Protein AF-A0A7C4M352-F1 (afdb_monomer_lite)

Foldseek 3Di:
DKDKAKAPQDDLVLVVQLVVVLVVFAPAKWKFWADDDPNGTIMMIMHPDGDDDPLVVVLVSNVVSPGDPVLSVVLVVPPVDPNPPDPPWQFDQDPVVRDRHTTDTDDVVVSVCVVVVPDPPPPPPPPPPPD

Radius of gyration: 18.23 Å; chains: 1; bounding box: 43×32×65 Å

Sequence (131 aa):
MRITLDLDAVSQLRFLMAYFNLRRFTDKIEVYYTSSEDGKDHYHIVAYDLPDIPFDKLCEFRLALGDDFWRVWLDGQTYKKPKQVLFTNRCKWDRKDRRWVRGERLRILNVLWKPWCSRLPARKPNIRQTR

Str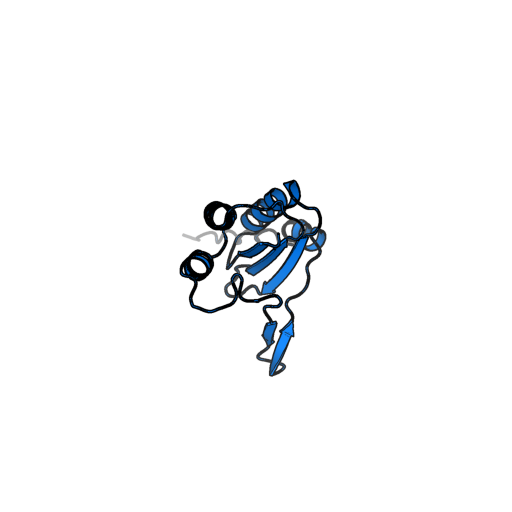ucture (mmCIF, N/CA/C/O backbone):
data_AF-A0A7C4M352-F1
#
_entry.id   AF-A0A7C4M352-F1
#
loop_
_atom_site.group_PDB
_atom_site.id
_atom_site.type_symbol
_atom_site.label_atom_id
_atom_site.label_alt_id
_atom_site.label_comp_id
_atom_site.label_asym_id
_atom_site.label_entity_id
_atom_site.label_seq_id
_atom_site.pdbx_PDB_ins_code
_atom_site.Cartn_x
_atom_site.Cartn_y
_atom_site.Cartn_z
_atom_site.occupancy
_atom_site.B_iso_or_equiv
_atom_site.auth_seq_id
_atom_site.auth_comp_id
_atom_site.auth_asym_id
_atom_site.auth_atom_id
_atom_site.pdbx_PDB_model_num
ATOM 1 N N . MET A 1 1 ? -10.468 2.413 10.884 1.00 82.44 1 MET A N 1
ATOM 2 C CA . MET A 1 1 ? -9.606 1.262 10.494 1.00 82.44 1 MET A CA 1
ATOM 3 C C . MET A 1 1 ? -8.370 1.661 9.657 1.00 82.44 1 MET A C 1
ATOM 5 O O . MET A 1 1 ? -8.398 2.687 8.987 1.00 82.44 1 MET A O 1
ATOM 9 N N . ARG A 1 2 ? -7.291 0.851 9.649 1.00 84.50 2 ARG A N 1
ATOM 10 C CA . ARG A 1 2 ? -6.119 0.986 8.744 1.00 84.50 2 ARG A CA 1
ATOM 11 C C . ARG A 1 2 ? -6.094 -0.161 7.733 1.00 84.50 2 ARG A C 1
ATOM 13 O O . ARG A 1 2 ? -6.310 -1.302 8.131 1.00 84.50 2 ARG A O 1
ATOM 20 N N . ILE A 1 3 ? -5.752 0.104 6.472 1.00 86.44 3 ILE A N 1
ATOM 21 C CA . ILE A 1 3 ? -5.469 -0.923 5.456 1.00 86.44 3 ILE A CA 1
ATOM 22 C C . ILE A 1 3 ? -4.047 -0.750 4.932 1.00 86.44 3 ILE A C 1
ATOM 24 O O . ILE A 1 3 ? -3.560 0.364 4.751 1.00 86.44 3 ILE A O 1
ATOM 28 N N . THR A 1 4 ? -3.384 -1.875 4.692 1.00 86.00 4 THR A N 1
ATOM 29 C CA . THR A 1 4 ? -2.064 -1.934 4.062 1.00 86.00 4 THR A CA 1
ATOM 30 C C . THR A 1 4 ? -2.180 -2.836 2.843 1.00 86.00 4 THR A C 1
ATOM 32 O O . THR A 1 4 ? -2.603 -3.980 2.991 1.00 86.00 4 THR A O 1
ATOM 35 N N . LEU A 1 5 ? -1.857 -2.303 1.667 1.00 87.38 5 LEU A N 1
ATOM 36 C CA . LEU A 1 5 ? -1.845 -3.035 0.406 1.00 87.38 5 LEU A CA 1
ATOM 37 C C . LEU A 1 5 ? -0.417 -3.243 -0.056 1.00 87.38 5 LEU A C 1
ATOM 39 O O . LEU A 1 5 ? 0.400 -2.314 -0.025 1.00 87.38 5 LEU A O 1
ATOM 43 N N . ASP A 1 6 ? -0.171 -4.451 -0.530 1.00 86.31 6 ASP A N 1
ATOM 44 C CA . ASP A 1 6 ? 1.079 -4.857 -1.120 1.00 86.31 6 ASP A CA 1
ATOM 45 C C . ASP A 1 6 ? 0.887 -5.145 -2.604 1.00 86.31 6 ASP A C 1
ATOM 47 O O . ASP A 1 6 ? 0.233 -6.112 -2.984 1.00 86.31 6 ASP A O 1
ATOM 51 N N . LEU A 1 7 ? 1.407 -4.260 -3.450 1.00 86.94 7 LEU A N 1
ATOM 52 C CA . LEU A 1 7 ? 1.260 -4.362 -4.893 1.00 86.94 7 LEU A CA 1
ATOM 53 C C . LEU A 1 7 ? 2.603 -4.779 -5.488 1.00 86.94 7 LEU A C 1
ATOM 55 O O . LEU A 1 7 ? 3.436 -3.938 -5.847 1.00 86.94 7 LEU A O 1
ATOM 59 N N . ASP A 1 8 ? 2.809 -6.090 -5.565 1.00 81.62 8 ASP A N 1
ATOM 60 C CA . ASP A 1 8 ? 4.037 -6.673 -6.086 1.00 81.62 8 ASP A CA 1
ATOM 61 C C . ASP A 1 8 ? 4.020 -6.762 -7.610 1.00 81.62 8 ASP A C 1
ATOM 63 O O . ASP A 1 8 ? 3.122 -7.346 -8.217 1.00 81.62 8 ASP A O 1
ATOM 67 N N . ALA A 1 9 ? 5.056 -6.195 -8.230 1.00 79.38 9 ALA A N 1
ATOM 68 C CA . ALA A 1 9 ? 5.310 -6.309 -9.658 1.00 79.38 9 ALA A CA 1
ATOM 69 C C . ALA A 1 9 ? 4.140 -5.826 -10.553 1.00 79.38 9 ALA A C 1
ATOM 71 O O . ALA A 1 9 ? 3.872 -6.400 -11.616 1.00 79.38 9 ALA A O 1
ATOM 72 N N . VAL A 1 10 ? 3.435 -4.771 -10.127 1.00 79.62 10 VAL A N 1
ATOM 73 C CA . VAL A 1 10 ? 2.235 -4.255 -10.801 1.00 79.62 10 VAL A CA 1
ATOM 74 C C . VAL A 1 10 ? 2.556 -3.155 -11.812 1.00 79.62 10 VAL A C 1
ATOM 76 O O . VAL A 1 10 ? 3.525 -2.408 -11.688 1.00 79.62 10 VAL A O 1
ATOM 79 N N . SER A 1 11 ? 1.687 -2.995 -12.813 1.00 83.19 11 SER A N 1
ATOM 80 C CA . SER A 1 11 ? 1.754 -1.830 -13.696 1.00 83.19 11 SER A CA 1
ATOM 81 C C . SER A 1 11 ? 1.361 -0.552 -12.953 1.00 83.19 11 SER A C 1
ATOM 83 O O . SER A 1 11 ? 0.536 -0.565 -12.034 1.00 83.19 11 SER A O 1
ATOM 85 N N . GLN A 1 12 ? 1.879 0.585 -13.417 1.00 82.44 12 GLN A N 1
ATOM 86 C CA . GLN A 1 12 ? 1.516 1.888 -12.865 1.00 82.44 12 GLN A CA 1
ATOM 87 C C . GLN A 1 12 ? -0.003 2.143 -12.907 1.00 82.44 12 GLN A C 1
ATOM 89 O O . GLN A 1 12 ? -0.553 2.739 -11.985 1.00 82.44 12 GLN A O 1
ATOM 94 N N . LEU A 1 13 ? -0.697 1.660 -13.944 1.00 85.31 13 LEU A N 1
ATOM 95 C CA . LEU A 1 13 ? -2.152 1.776 -14.048 1.00 85.31 13 LEU A CA 1
ATOM 96 C C . LEU A 1 13 ? -2.863 1.036 -12.907 1.00 85.31 13 LEU A C 1
ATOM 98 O O . LEU A 1 13 ? -3.757 1.600 -12.283 1.00 85.31 13 LEU A O 1
ATOM 102 N N . ARG A 1 14 ? -2.449 -0.201 -12.600 1.00 86.56 14 ARG A N 1
ATOM 103 C CA . ARG A 1 14 ? -3.021 -0.986 -11.493 1.00 86.56 14 ARG A CA 1
ATOM 104 C C . ARG A 1 14 ? -2.778 -0.313 -10.145 1.00 86.56 14 ARG A C 1
ATOM 106 O O . ARG A 1 14 ? -3.710 -0.208 -9.353 1.00 86.56 14 ARG A O 1
ATOM 113 N N . PHE A 1 15 ? -1.577 0.228 -9.937 1.00 88.25 15 PHE A N 1
ATOM 114 C CA . PHE A 1 15 ? -1.277 1.062 -8.772 1.00 88.25 15 PHE A CA 1
ATOM 115 C C . PHE A 1 15 ? -2.223 2.272 -8.667 1.00 88.25 15 PHE A C 1
ATOM 117 O O . PHE A 1 15 ? -2.824 2.493 -7.617 1.00 88.25 15 PHE A O 1
ATOM 124 N N . LEU A 1 16 ? -2.399 3.039 -9.751 1.00 89.56 16 LEU A N 1
ATOM 125 C CA . LEU A 1 16 ? -3.266 4.222 -9.751 1.00 89.56 16 LEU A CA 1
ATOM 126 C C . LEU A 1 16 ? -4.730 3.857 -9.492 1.00 89.56 16 LEU A C 1
ATOM 128 O O . LEU A 1 16 ? -5.401 4.555 -8.737 1.00 89.56 16 LEU A O 1
ATOM 132 N N . MET A 1 17 ? -5.218 2.753 -10.061 1.00 91.06 17 MET A N 1
ATOM 133 C CA . MET A 1 17 ? -6.564 2.253 -9.780 1.00 91.06 17 MET A CA 1
ATOM 134 C C . MET A 1 17 ? -6.746 1.945 -8.291 1.00 91.06 17 MET A C 1
ATOM 136 O O . MET A 1 17 ? -7.734 2.384 -7.704 1.00 91.06 17 MET A O 1
ATOM 140 N N . ALA A 1 18 ? -5.803 1.237 -7.662 1.00 91.56 18 ALA A N 1
ATOM 141 C CA . ALA A 1 18 ? -5.868 0.946 -6.231 1.00 91.56 18 ALA A CA 1
ATOM 142 C C . ALA A 1 18 ? -5.833 2.235 -5.389 1.00 91.56 18 ALA A C 1
ATOM 144 O O . ALA A 1 18 ? -6.669 2.428 -4.505 1.00 91.56 18 ALA A O 1
ATOM 145 N N . TYR A 1 19 ? -4.920 3.156 -5.717 1.00 91.62 19 TYR A N 1
ATOM 146 C CA . TYR A 1 19 ? -4.778 4.441 -5.035 1.00 91.62 19 TYR A CA 1
ATOM 147 C C . TYR A 1 19 ? -6.054 5.289 -5.110 1.00 91.62 19 TYR A C 1
ATOM 149 O O . TYR A 1 19 ? -6.553 5.740 -4.081 1.00 91.62 19 TYR A O 1
ATOM 157 N N . PHE A 1 20 ? -6.608 5.499 -6.308 1.00 92.44 20 PHE A N 1
ATOM 158 C CA . PHE A 1 20 ? -7.790 6.344 -6.481 1.00 92.44 20 PHE A CA 1
ATOM 159 C C . PHE A 1 20 ? -9.057 5.714 -5.905 1.00 92.44 20 PHE A C 1
ATOM 161 O O . PHE A 1 20 ? -9.907 6.447 -5.405 1.00 92.44 20 PHE A O 1
ATOM 168 N N . ASN A 1 21 ? -9.180 4.383 -5.910 1.00 92.94 21 ASN A N 1
ATOM 169 C CA . ASN A 1 21 ? -10.277 3.722 -5.204 1.00 92.94 21 ASN A CA 1
ATOM 170 C C . ASN A 1 21 ? -10.174 3.935 -3.690 1.00 92.94 21 ASN A C 1
ATOM 172 O O . ASN A 1 21 ? -11.170 4.297 -3.073 1.00 92.94 21 ASN A O 1
ATOM 176 N N . LEU A 1 22 ? -8.982 3.805 -3.097 1.00 91.19 22 LEU A N 1
ATOM 177 C CA . LEU A 1 22 ? -8.777 4.115 -1.677 1.00 91.19 22 LEU A CA 1
ATOM 178 C C . LEU A 1 22 ? -9.018 5.596 -1.356 1.00 91.19 22 LEU A C 1
ATOM 180 O O . LEU A 1 22 ? -9.598 5.911 -0.318 1.00 91.19 22 LEU A O 1
ATOM 184 N N . ARG A 1 23 ? -8.633 6.505 -2.263 1.00 90.50 23 ARG A N 1
ATOM 185 C CA . ARG A 1 23 ? -8.807 7.957 -2.096 1.00 90.50 23 ARG A CA 1
ATOM 186 C C . ARG A 1 23 ? -10.271 8.379 -1.974 1.00 90.50 23 ARG A C 1
ATOM 188 O O . ARG A 1 23 ? -10.547 9.415 -1.387 1.00 90.50 23 ARG A O 1
ATOM 195 N N . ARG A 1 24 ? -11.212 7.571 -2.474 1.00 91.06 24 ARG A N 1
ATOM 196 C CA . ARG A 1 24 ? -12.655 7.810 -2.289 1.00 91.06 24 ARG A CA 1
ATOM 197 C C . ARG A 1 24 ? -13.108 7.677 -0.836 1.00 91.06 24 ARG A C 1
ATOM 199 O O . ARG A 1 24 ? -14.155 8.212 -0.494 1.00 91.06 24 ARG A O 1
ATOM 206 N N . PHE A 1 25 ? -12.350 6.962 -0.008 1.00 90.25 25 PHE A N 1
ATOM 207 C CA . PHE A 1 25 ? -12.706 6.691 1.385 1.00 90.25 25 PHE A CA 1
ATOM 208 C C . PHE A 1 25 ? -11.874 7.493 2.383 1.00 90.25 25 PHE A C 1
ATOM 210 O O . PHE A 1 25 ? -12.335 7.735 3.492 1.00 90.25 25 PHE A O 1
ATOM 217 N N . THR A 1 26 ? -10.646 7.875 2.025 1.00 90.56 26 THR A N 1
ATOM 218 C CA . THR A 1 26 ? -9.752 8.606 2.926 1.00 90.56 26 THR A CA 1
ATOM 219 C C . THR A 1 26 ? -8.731 9.444 2.170 1.00 90.56 26 THR A C 1
ATOM 221 O O . THR A 1 26 ? -8.171 9.027 1.155 1.00 90.56 26 THR A O 1
ATOM 224 N N . ASP A 1 27 ? -8.419 10.617 2.719 1.00 88.44 27 ASP A N 1
ATOM 225 C CA . ASP A 1 27 ? -7.324 11.460 2.247 1.00 88.44 27 ASP A CA 1
ATOM 226 C C . ASP A 1 27 ? -5.970 11.105 2.882 1.00 88.44 27 ASP A C 1
ATOM 228 O O . ASP A 1 27 ? -4.916 11.546 2.406 1.00 88.44 27 ASP A O 1
ATOM 232 N N . LYS A 1 28 ? -5.971 10.292 3.942 1.00 89.06 28 LYS A N 1
ATOM 233 C CA . LYS A 1 28 ? -4.764 9.904 4.674 1.00 89.06 28 LYS A CA 1
ATOM 234 C C . LYS A 1 28 ? -4.183 8.634 4.068 1.00 89.06 28 LYS A C 1
ATOM 236 O O . LYS A 1 28 ? -4.391 7.531 4.569 1.00 89.06 28 LYS A O 1
ATOM 241 N N . ILE A 1 29 ? -3.461 8.809 2.962 1.00 88.38 29 ILE A N 1
ATOM 242 C CA . ILE A 1 29 ? -2.814 7.722 2.221 1.00 88.38 29 ILE A CA 1
ATOM 243 C C . ILE A 1 29 ? -1.316 7.988 2.100 1.00 88.38 29 ILE A C 1
ATOM 245 O O . ILE A 1 29 ? -0.886 9.061 1.673 1.00 88.38 29 ILE A O 1
ATOM 249 N N . GLU A 1 30 ? -0.521 6.978 2.426 1.00 86.56 30 GLU A N 1
ATOM 250 C CA . GLU A 1 30 ? 0.924 6.950 2.250 1.00 86.56 30 GLU A CA 1
ATOM 251 C C . GLU A 1 30 ? 1.296 5.916 1.192 1.00 86.56 30 GLU A C 1
ATOM 253 O O . GLU A 1 30 ? 0.759 4.810 1.170 1.00 86.56 30 GLU A O 1
ATOM 258 N N . VAL A 1 31 ? 2.209 6.292 0.297 1.00 85.44 31 VAL A N 1
ATOM 259 C CA . VAL A 1 31 ? 2.701 5.423 -0.772 1.00 85.44 31 VAL A CA 1
ATOM 260 C C . VAL A 1 31 ? 4.205 5.273 -0.623 1.00 85.44 31 VAL A C 1
ATOM 262 O O . VAL A 1 31 ? 4.930 6.262 -0.483 1.00 85.44 31 VAL A O 1
ATOM 265 N N . TYR A 1 32 ? 4.665 4.035 -0.697 1.00 82.50 32 TYR A N 1
ATOM 266 C CA . TYR A 1 32 ? 6.070 3.670 -0.667 1.00 82.50 32 TYR A CA 1
ATOM 267 C C . TYR A 1 32 ? 6.430 2.911 -1.934 1.00 82.50 32 TYR A C 1
ATOM 269 O O . TYR A 1 32 ? 5.622 2.149 -2.468 1.00 82.50 32 TYR A O 1
ATOM 277 N N . TYR A 1 33 ? 7.653 3.129 -2.396 1.00 78.56 33 TYR A N 1
ATOM 278 C CA . TYR A 1 33 ? 8.241 2.412 -3.516 1.00 78.56 33 TYR A CA 1
ATOM 279 C C . TYR A 1 33 ? 9.517 1.721 -3.073 1.00 78.56 33 TYR A C 1
ATOM 281 O O . TYR A 1 33 ? 10.367 2.317 -2.406 1.00 78.56 33 TYR A O 1
ATOM 289 N N . THR A 1 34 ? 9.625 0.448 -3.432 1.00 67.56 34 THR A N 1
ATOM 290 C CA . THR A 1 34 ? 10.581 -0.451 -2.781 1.00 67.56 34 THR A CA 1
ATOM 291 C C . THR A 1 34 ? 11.695 -0.868 -3.725 1.00 67.56 34 THR A C 1
ATOM 293 O O . THR A 1 34 ? 12.860 -0.838 -3.339 1.00 67.56 34 THR A O 1
ATOM 296 N N . SER A 1 35 ? 11.362 -1.187 -4.977 1.00 65.50 35 SER A N 1
ATOM 297 C CA . SER A 1 35 ? 12.285 -1.193 -6.116 1.00 65.50 35 SER A CA 1
ATOM 298 C C . SER A 1 35 ? 11.578 -1.643 -7.389 1.00 65.50 35 SER A C 1
ATOM 300 O O . SER A 1 35 ? 10.468 -2.164 -7.331 1.00 65.50 35 SER A O 1
ATOM 302 N N . SER A 1 36 ? 12.274 -1.487 -8.515 1.00 60.34 36 SER A N 1
ATOM 303 C CA . SER A 1 36 ? 12.033 -2.245 -9.736 1.00 60.34 36 SER A CA 1
ATOM 304 C C . SER A 1 36 ? 13.064 -3.374 -9.777 1.00 60.34 36 SER A C 1
ATOM 306 O O . SER A 1 36 ? 14.236 -3.122 -10.058 1.00 60.34 36 SER A O 1
ATOM 308 N N . GLU A 1 37 ? 12.682 -4.584 -9.375 1.00 52.91 37 GLU A N 1
ATOM 309 C CA . GLU A 1 37 ? 13.455 -5.789 -9.706 1.00 52.91 37 GLU A CA 1
ATOM 310 C C . GLU A 1 37 ? 12.785 -6.408 -10.938 1.00 52.91 37 GLU A C 1
ATOM 312 O O . GLU A 1 37 ? 11.563 -6.378 -11.077 1.00 52.91 37 GLU A O 1
ATOM 317 N N . ASP A 1 38 ? 13.588 -6.823 -11.917 1.00 58.25 38 ASP A N 1
ATOM 318 C CA . ASP A 1 38 ? 13.119 -7.377 -13.198 1.00 58.25 38 ASP A CA 1
ATOM 319 C C . ASP A 1 38 ? 12.245 -6.442 -14.063 1.00 58.25 38 ASP A C 1
ATOM 321 O O . ASP A 1 38 ? 11.467 -6.890 -14.908 1.00 58.25 38 ASP A O 1
ATOM 325 N N . GLY A 1 39 ? 12.380 -5.123 -13.883 1.00 63.88 39 GLY A N 1
ATOM 326 C CA . GLY A 1 39 ? 11.637 -4.119 -14.654 1.00 63.88 39 GLY A CA 1
ATOM 327 C C . GLY A 1 39 ? 10.170 -3.967 -14.239 1.00 63.88 39 GLY A C 1
ATOM 328 O O . GLY A 1 39 ? 9.393 -3.354 -14.975 1.00 63.88 39 GLY A O 1
ATOM 329 N N . LYS A 1 40 ? 9.780 -4.516 -13.083 1.00 68.38 40 LYS A N 1
ATOM 330 C CA . LYS A 1 40 ? 8.427 -4.401 -12.531 1.00 68.38 40 LYS A CA 1
ATOM 331 C C . LYS A 1 40 ? 8.456 -3.614 -11.227 1.00 68.38 40 LYS A C 1
ATOM 333 O O . LYS A 1 40 ? 9.251 -3.902 -10.341 1.00 68.38 40 LYS A O 1
ATOM 338 N N . ASP A 1 41 ? 7.586 -2.618 -11.112 1.00 77.44 41 ASP A N 1
ATOM 339 C CA . ASP A 1 41 ? 7.553 -1.738 -9.946 1.00 77.44 41 ASP A CA 1
ATOM 340 C C . ASP A 1 41 ? 6.776 -2.385 -8.788 1.00 77.44 41 ASP A C 1
ATOM 342 O O . ASP A 1 41 ? 5.685 -2.930 -8.971 1.00 77.44 41 ASP A O 1
ATOM 346 N N . HIS A 1 42 ? 7.338 -2.292 -7.582 1.00 81.50 42 HIS A N 1
ATOM 347 C CA . HIS A 1 42 ? 6.695 -2.726 -6.342 1.00 81.50 42 HIS A CA 1
ATOM 348 C C . HIS A 1 42 ? 6.250 -1.510 -5.527 1.00 81.50 42 HIS A C 1
ATOM 350 O O . HIS A 1 42 ? 7.060 -0.622 -5.231 1.00 81.50 42 HIS A O 1
ATOM 356 N N . TYR A 1 43 ? 4.971 -1.484 -5.150 1.00 84.69 43 TYR A N 1
ATOM 357 C CA . TYR A 1 43 ? 4.369 -0.385 -4.399 1.00 84.69 43 TYR A CA 1
ATOM 358 C C . TYR A 1 43 ? 3.713 -0.877 -3.116 1.00 84.69 43 TYR A C 1
ATOM 360 O O . TYR A 1 43 ? 3.044 -1.909 -3.099 1.00 84.69 43 TYR A O 1
ATOM 368 N N . HIS A 1 44 ? 3.818 -0.078 -2.057 1.00 85.75 44 HIS A N 1
ATOM 369 C CA . HIS A 1 44 ? 3.040 -0.281 -0.836 1.00 85.75 44 HIS A CA 1
ATOM 370 C C . HIS A 1 44 ? 2.167 0.926 -0.581 1.00 85.75 44 HIS A C 1
ATOM 372 O O . HIS A 1 44 ? 2.652 2.058 -0.573 1.00 85.75 44 HIS A O 1
ATOM 378 N N . ILE A 1 45 ? 0.883 0.676 -0.354 1.00 88.25 45 ILE A N 1
ATOM 379 C CA . ILE A 1 45 ? -0.082 1.719 -0.027 1.00 88.25 45 ILE A CA 1
ATOM 380 C C . ILE A 1 45 ? -0.563 1.481 1.395 1.00 88.25 45 ILE A C 1
ATOM 382 O O . ILE A 1 45 ? -1.034 0.397 1.732 1.00 88.25 45 ILE A O 1
ATOM 386 N N . VAL A 1 46 ? -0.466 2.505 2.231 1.00 88.81 46 VAL A N 1
ATOM 387 C CA . VAL A 1 46 ? -1.030 2.503 3.577 1.00 88.81 46 VAL A CA 1
ATOM 388 C C . VAL A 1 46 ? -2.118 3.557 3.628 1.00 88.81 46 VAL A C 1
ATOM 390 O O . VAL A 1 46 ? -1.853 4.735 3.410 1.00 88.81 46 VAL A O 1
ATOM 393 N N . ALA A 1 47 ? -3.345 3.133 3.895 1.00 88.94 47 ALA A N 1
ATOM 394 C CA . ALA A 1 47 ? -4.493 4.015 4.020 1.00 88.94 47 ALA A CA 1
ATOM 395 C C . ALA A 1 47 ? -5.003 3.987 5.465 1.00 88.94 47 ALA A C 1
ATOM 397 O O . ALA A 1 47 ? -5.201 2.918 6.055 1.00 88.94 47 ALA A O 1
ATOM 398 N N . TYR A 1 48 ? -5.184 5.172 6.037 1.00 87.75 48 TYR A N 1
ATOM 399 C CA . TYR A 1 48 ? -5.628 5.382 7.414 1.00 87.75 48 TYR A CA 1
ATOM 400 C C . TYR A 1 48 ? -7.055 5.929 7.435 1.00 87.75 48 TYR A C 1
ATOM 402 O O . TYR A 1 48 ? -7.538 6.436 6.429 1.00 87.75 48 TYR A O 1
ATOM 410 N N . ASP A 1 49 ? -7.718 5.848 8.585 1.00 89.69 49 ASP A N 1
ATOM 411 C CA . ASP A 1 49 ? -9.064 6.393 8.812 1.00 89.69 49 ASP A CA 1
ATOM 412 C C . ASP A 1 49 ? -10.133 5.891 7.826 1.00 89.69 49 ASP A C 1
ATOM 414 O O . ASP A 1 49 ? -11.073 6.602 7.489 1.00 89.69 49 ASP A O 1
ATOM 418 N N . LEU A 1 50 ? -10.010 4.641 7.372 1.00 87.56 50 LEU A N 1
ATOM 419 C CA . LEU A 1 50 ? -11.086 3.989 6.627 1.00 87.56 50 LEU A CA 1
ATOM 420 C C . LEU A 1 50 ? -12.276 3.683 7.548 1.00 87.56 50 LEU A C 1
ATOM 422 O O . LEU A 1 50 ? -12.046 3.398 8.734 1.00 87.56 50 LEU A O 1
ATOM 426 N N . PRO A 1 51 ? -13.512 3.667 7.002 1.00 87.94 51 PRO A N 1
ATOM 427 C CA . PRO A 1 51 ? -14.686 3.191 7.728 1.00 87.94 51 PRO A CA 1
ATOM 428 C C . PRO A 1 51 ? -14.446 1.767 8.226 1.00 87.94 51 PRO A C 1
ATOM 430 O O . PRO A 1 51 ? -13.688 1.015 7.614 1.00 87.94 51 PRO A O 1
ATOM 433 N N . ASP A 1 52 ? -15.068 1.391 9.336 1.00 87.44 52 ASP A N 1
ATOM 434 C CA . ASP A 1 52 ? -14.903 0.043 9.867 1.00 87.44 52 ASP A CA 1
ATOM 435 C C . ASP A 1 52 ? -15.657 -0.958 8.983 1.00 87.44 52 ASP A C 1
ATOM 437 O O . ASP A 1 52 ? -16.871 -0.875 8.798 1.00 87.44 52 ASP A O 1
ATOM 441 N N . ILE A 1 53 ? -14.907 -1.889 8.392 1.00 84.38 53 ILE A N 1
ATOM 442 C CA . ILE A 1 53 ? -15.422 -2.916 7.485 1.00 84.38 53 ILE A CA 1
ATOM 443 C C . ILE A 1 53 ? -15.302 -4.269 8.200 1.00 84.38 53 ILE A C 1
ATOM 445 O O . ILE A 1 53 ? -14.233 -4.563 8.746 1.00 84.38 53 ILE A O 1
ATOM 449 N N . PRO A 1 54 ? -16.349 -5.118 8.187 1.00 87.19 54 PRO A N 1
ATOM 450 C CA . PRO A 1 54 ? -16.256 -6.485 8.690 1.00 87.19 54 PRO A CA 1
ATOM 451 C C . PRO A 1 54 ? -15.097 -7.242 8.038 1.00 87.19 54 PRO A C 1
ATOM 453 O O . PRO A 1 54 ? -14.835 -7.078 6.848 1.00 87.19 54 PRO A O 1
ATOM 456 N N . PHE A 1 55 ? -14.413 -8.091 8.801 1.00 83.00 55 PHE A N 1
ATOM 457 C CA . PHE A 1 55 ? -13.167 -8.721 8.358 1.00 83.00 55 PHE A CA 1
ATOM 458 C C . PHE A 1 55 ? -13.302 -9.519 7.047 1.00 83.00 55 PHE A C 1
ATOM 460 O O . PHE A 1 55 ? -12.445 -9.406 6.174 1.00 83.00 55 PHE A O 1
ATOM 467 N N . ASP A 1 56 ? -14.405 -10.241 6.850 1.00 79.62 56 ASP A N 1
ATOM 468 C CA . ASP A 1 56 ? -14.629 -11.013 5.620 1.00 79.62 56 ASP A CA 1
ATOM 469 C C . ASP A 1 56 ? -14.697 -10.096 4.388 1.00 79.62 56 ASP A C 1
ATOM 471 O O . ASP A 1 56 ? -14.052 -10.332 3.365 1.00 79.62 56 ASP A O 1
ATOM 475 N N . LYS A 1 57 ? -15.394 -8.962 4.532 1.00 86.62 57 LYS A N 1
ATOM 476 C CA . LYS A 1 57 ? -15.485 -7.920 3.503 1.00 86.62 57 LYS A CA 1
ATOM 477 C C . LYS A 1 57 ? -14.180 -7.156 3.328 1.00 86.62 57 LYS A C 1
ATOM 479 O O . LYS A 1 57 ? -13.876 -6.722 2.220 1.00 86.62 57 LYS A O 1
ATOM 484 N N . LEU A 1 58 ? -13.379 -7.033 4.383 1.00 86.62 58 LEU A N 1
ATOM 485 C CA . LEU A 1 58 ? -12.049 -6.440 4.319 1.00 86.62 58 LEU A CA 1
ATOM 486 C C . LEU A 1 58 ? -11.105 -7.269 3.439 1.00 86.62 58 LEU A C 1
ATOM 488 O O . LEU A 1 58 ? -10.362 -6.697 2.641 1.00 86.62 58 LEU A O 1
ATOM 492 N N . CYS A 1 59 ? -11.132 -8.597 3.565 1.00 84.56 59 CYS A N 1
ATOM 493 C CA . CYS A 1 59 ? -10.322 -9.485 2.732 1.00 84.56 59 CYS A CA 1
ATOM 494 C C . CYS A 1 59 ? -10.754 -9.435 1.261 1.00 84.56 59 CYS A C 1
AT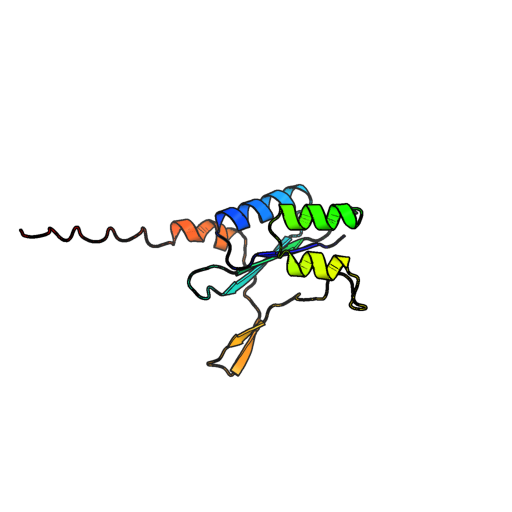OM 496 O O . CYS A 1 59 ? -9.901 -9.246 0.392 1.00 84.56 59 CYS A O 1
ATOM 498 N N . GLU A 1 60 ? -12.061 -9.512 0.981 1.00 88.50 60 GLU A N 1
ATOM 499 C CA . GLU A 1 60 ? -12.605 -9.336 -0.377 1.00 88.50 60 GLU A CA 1
ATOM 500 C C . GLU A 1 60 ? -12.178 -7.988 -0.983 1.00 88.50 60 GLU A C 1
ATOM 502 O O . GLU A 1 60 ? -11.700 -7.926 -2.116 1.00 88.50 60 GLU A O 1
ATOM 507 N N . PHE A 1 61 ? -12.289 -6.906 -0.208 1.00 88.94 61 PHE A N 1
ATOM 508 C CA . PHE A 1 61 ? -11.919 -5.561 -0.640 1.00 88.94 61 PHE A CA 1
ATOM 509 C C . PHE A 1 61 ? -10.427 -5.438 -0.970 1.00 88.94 61 PHE A C 1
ATOM 511 O O . PHE A 1 61 ? -10.065 -4.858 -1.993 1.00 88.94 61 PHE A O 1
ATOM 518 N N . ARG A 1 62 ? -9.546 -6.017 -0.146 1.00 88.69 62 ARG A N 1
ATOM 519 C CA . ARG A 1 62 ? -8.095 -6.022 -0.399 1.00 88.69 62 ARG A CA 1
ATOM 520 C C . ARG A 1 62 ? -7.741 -6.784 -1.673 1.00 88.69 62 ARG A C 1
ATOM 522 O O . ARG A 1 62 ? -6.979 -6.267 -2.487 1.00 88.69 62 ARG A O 1
ATOM 529 N N . LEU A 1 63 ? -8.343 -7.953 -1.889 1.00 88.19 63 LEU A N 1
ATOM 530 C CA . LEU A 1 63 ? -8.153 -8.727 -3.121 1.00 88.19 63 LEU A CA 1
ATOM 531 C C . LEU A 1 63 ? -8.651 -7.962 -4.354 1.00 88.19 63 LEU A C 1
ATOM 533 O O . LEU A 1 63 ? -7.968 -7.936 -5.376 1.00 88.19 63 LEU A O 1
ATOM 537 N N . ALA A 1 64 ? -9.793 -7.276 -4.255 1.00 89.06 64 ALA A N 1
ATOM 538 C CA . ALA A 1 64 ? -10.322 -6.452 -5.344 1.00 89.06 64 ALA A CA 1
ATOM 539 C C . ALA A 1 64 ? -9.395 -5.277 -5.710 1.00 89.06 64 ALA A C 1
ATOM 541 O O . ALA A 1 64 ? -9.319 -4.882 -6.875 1.00 89.06 64 ALA A O 1
ATOM 542 N N . LEU A 1 65 ? -8.659 -4.739 -4.731 1.00 89.06 65 LEU A N 1
ATOM 543 C CA . LEU A 1 65 ? -7.643 -3.702 -4.940 1.00 89.06 65 LEU A CA 1
ATOM 544 C C . LEU A 1 65 ? -6.301 -4.252 -5.449 1.00 89.06 65 LEU A C 1
ATOM 546 O O . LEU A 1 65 ? -5.419 -3.462 -5.785 1.00 89.06 65 LEU A O 1
ATOM 550 N N . GLY A 1 66 ? -6.163 -5.575 -5.562 1.00 86.31 66 GLY A N 1
ATOM 551 C CA . GLY A 1 66 ? -4.972 -6.238 -6.090 1.00 86.31 66 GLY A CA 1
ATOM 552 C C . GLY A 1 66 ? -3.874 -6.494 -5.061 1.00 86.31 66 GLY A C 1
ATOM 553 O O . GLY A 1 66 ? -2.717 -6.581 -5.457 1.00 86.31 66 GLY A O 1
ATOM 554 N N . ASP A 1 67 ? -4.218 -6.584 -3.772 1.00 86.31 67 ASP A N 1
ATOM 555 C CA . ASP A 1 67 ? -3.293 -7.039 -2.724 1.00 86.31 67 ASP A CA 1
ATOM 556 C C . ASP A 1 67 ? -2.834 -8.488 -2.965 1.00 86.31 67 ASP A C 1
ATOM 558 O O . ASP A 1 67 ? -3.528 -9.272 -3.621 1.00 86.31 67 ASP A O 1
ATOM 562 N N . ASP A 1 68 ? -1.692 -8.865 -2.390 1.00 84.00 68 ASP A N 1
ATOM 563 C CA . ASP A 1 68 ? -1.167 -10.228 -2.491 1.00 84.00 68 ASP A CA 1
ATOM 564 C C . ASP A 1 68 ? -2.127 -11.245 -1.846 1.00 84.00 68 ASP A C 1
ATOM 566 O O . ASP A 1 68 ? -2.441 -11.187 -0.650 1.00 84.00 68 ASP A O 1
ATOM 570 N N . PHE A 1 69 ? -2.569 -12.215 -2.651 1.00 83.69 69 PHE A N 1
ATOM 571 C CA . PHE A 1 69 ? -3.464 -13.288 -2.234 1.00 83.69 69 PHE A CA 1
ATOM 572 C C . PHE A 1 69 ? -2.935 -14.044 -1.017 1.00 83.69 69 PHE A C 1
ATOM 574 O O . PHE A 1 69 ? -3.687 -14.277 -0.069 1.00 83.69 69 PHE A O 1
ATOM 581 N N . TRP A 1 70 ? -1.649 -14.409 -1.015 1.00 79.88 70 TRP A N 1
ATOM 582 C CA . TRP A 1 70 ? -1.072 -15.197 0.073 1.00 79.88 70 TRP A CA 1
ATOM 583 C C . TRP A 1 70 ? -1.101 -14.433 1.387 1.00 79.88 70 TRP A C 1
ATOM 585 O O . TRP A 1 70 ? -1.404 -15.001 2.435 1.00 79.88 70 TRP A O 1
ATOM 595 N N . ARG A 1 71 ? -0.855 -13.125 1.328 1.00 78.25 71 ARG A N 1
ATOM 596 C CA . ARG A 1 71 ? -0.923 -12.239 2.485 1.00 78.25 71 ARG A CA 1
ATOM 597 C C . ARG A 1 71 ? -2.342 -12.134 3.037 1.00 78.25 71 ARG A C 1
ATOM 599 O O . ARG A 1 71 ? -2.532 -12.266 4.244 1.00 78.25 71 ARG A O 1
ATOM 606 N N . VAL A 1 72 ? -3.337 -11.928 2.175 1.00 82.12 72 VAL A N 1
ATOM 607 C CA . VAL A 1 72 ? -4.746 -11.865 2.598 1.00 82.12 72 VAL A CA 1
ATOM 608 C C . VAL A 1 72 ? -5.205 -13.208 3.171 1.00 82.12 72 VAL A C 1
ATOM 610 O O . VAL A 1 72 ? -5.876 -13.245 4.203 1.00 82.12 72 VAL A O 1
ATOM 613 N N . TRP A 1 73 ? -4.802 -14.316 2.548 1.00 82.00 73 TRP A N 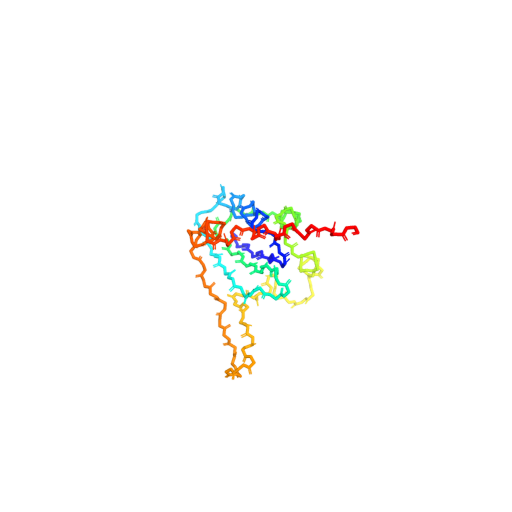1
ATOM 614 C CA . TRP A 1 73 ? -5.100 -15.659 3.033 1.00 82.00 73 TRP A CA 1
ATOM 615 C C . TRP A 1 73 ? -4.477 -15.920 4.413 1.00 82.00 73 TRP A C 1
ATOM 617 O O . TRP A 1 73 ? -5.171 -16.382 5.317 1.00 82.00 73 TRP A O 1
ATOM 627 N N . LEU A 1 74 ? -3.207 -15.548 4.620 1.00 76.25 74 LEU A N 1
ATOM 628 C CA . LEU A 1 74 ? -2.527 -15.659 5.917 1.00 76.25 74 LEU A CA 1
ATOM 629 C C . LEU A 1 74 ? -3.194 -14.811 7.0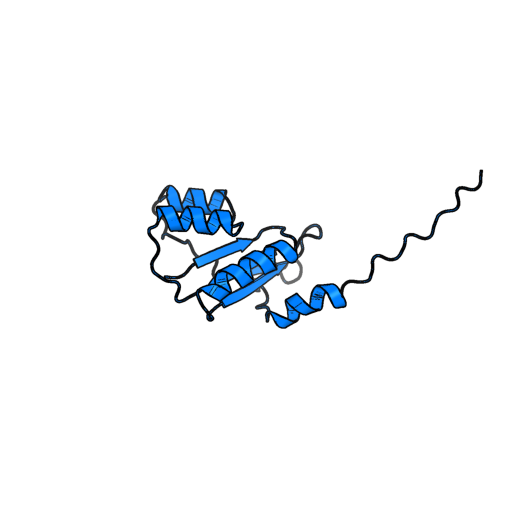09 1.00 76.25 74 LEU A C 1
ATOM 631 O O . LEU A 1 74 ? -3.328 -15.279 8.142 1.00 76.25 74 LEU A O 1
ATOM 635 N N . ASP A 1 75 ? -3.632 -13.593 6.675 1.00 72.88 75 ASP A N 1
ATOM 636 C CA . ASP A 1 75 ? -4.407 -12.747 7.590 1.00 72.88 75 ASP A CA 1
ATOM 637 C C . ASP A 1 75 ? -5.740 -13.424 7.971 1.00 72.88 75 ASP A C 1
ATOM 639 O O . ASP A 1 75 ? -6.161 -13.337 9.127 1.00 72.88 75 ASP A O 1
ATOM 643 N N . GLY A 1 76 ? -6.380 -14.138 7.035 1.00 72.12 76 GLY A N 1
ATOM 644 C CA . GLY A 1 76 ? -7.623 -14.885 7.260 1.00 72.12 76 GLY A CA 1
ATOM 645 C C . GLY A 1 76 ? -7.470 -16.129 8.139 1.00 72.12 76 GLY A C 1
ATOM 646 O O . GLY A 1 76 ? -8.320 -16.402 8.984 1.00 72.12 76 GLY A O 1
ATOM 647 N N . GLN A 1 77 ? -6.359 -16.856 8.011 1.00 71.06 77 GLN A N 1
ATOM 648 C CA . GLN A 1 77 ? -6.101 -18.087 8.774 1.00 71.06 77 GLN A CA 1
ATOM 649 C C . GLN A 1 77 ? -5.676 -17.838 10.237 1.00 71.06 77 GLN A C 1
ATOM 651 O O . GLN A 1 77 ? -5.515 -18.784 11.002 1.00 71.06 77 GLN A O 1
ATOM 656 N N . THR A 1 78 ? -5.520 -16.576 10.661 1.00 59.00 78 THR A N 1
ATOM 657 C CA . THR A 1 78 ? -5.252 -16.165 12.056 1.00 59.00 78 THR A CA 1
ATOM 658 C C . THR A 1 78 ? -4.120 -16.958 12.731 1.00 59.00 78 THR A C 1
ATOM 660 O O . THR A 1 78 ? -4.266 -17.501 13.826 1.00 59.00 78 THR A O 1
ATOM 663 N N . TYR A 1 79 ? -2.951 -17.029 12.094 1.00 52.09 79 TYR A N 1
ATOM 664 C CA . TYR A 1 79 ? -1.814 -17.817 12.585 1.00 52.09 79 TYR A CA 1
ATOM 665 C C . TYR A 1 79 ? -1.096 -17.156 13.780 1.00 52.09 79 TYR A C 1
ATOM 667 O O . TYR A 1 79 ? 0.052 -16.761 13.636 1.00 52.09 79 TYR A O 1
ATOM 675 N N . LYS A 1 80 ? -1.757 -16.952 14.938 1.00 48.53 80 LYS A N 1
ATOM 676 C CA . LYS A 1 80 ? -1.242 -16.349 16.208 1.00 48.53 80 LYS A CA 1
ATOM 677 C C . LYS A 1 80 ? -0.404 -15.054 16.089 1.00 48.53 80 LYS A C 1
ATOM 679 O O . LYS A 1 80 ? 0.150 -14.572 17.072 1.00 48.53 80 LYS A O 1
ATOM 684 N N . LYS A 1 81 ? -0.305 -14.484 14.896 1.00 47.44 81 LYS A N 1
ATOM 685 C CA . LYS A 1 81 ? 0.433 -13.280 14.551 1.00 47.44 81 LYS A CA 1
ATOM 686 C C . LYS A 1 81 ? -0.544 -12.102 14.561 1.00 47.44 81 LYS A C 1
ATOM 688 O O . LYS A 1 81 ? -1.725 -12.305 14.273 1.00 47.44 81 LYS A O 1
ATOM 693 N N . PRO A 1 82 ? -0.095 -10.883 14.906 1.00 51.06 82 PRO A N 1
ATOM 694 C CA . PRO A 1 82 ? -0.978 -9.724 14.909 1.00 51.06 82 PRO A CA 1
ATOM 695 C C . PRO A 1 82 ? -1.640 -9.566 13.533 1.00 51.06 82 PRO A C 1
ATOM 697 O O . PRO A 1 82 ? -0.943 -9.537 12.522 1.00 51.06 82 PRO A O 1
ATOM 700 N N . LYS A 1 83 ? -2.980 -9.505 13.494 1.00 52.53 83 LYS A N 1
ATOM 701 C CA . LYS A 1 83 ? -3.760 -9.256 12.268 1.00 52.53 83 LYS A CA 1
ATOM 702 C C . LYS A 1 83 ? -3.207 -7.984 11.614 1.00 52.53 83 LYS A C 1
ATOM 704 O O . LYS A 1 83 ? -3.151 -6.955 12.282 1.00 52.53 83 LYS A O 1
ATOM 709 N N . GLN A 1 84 ? -2.762 -8.065 10.355 1.00 52.91 84 GLN A N 1
ATOM 710 C CA . GLN A 1 84 ? -1.829 -7.107 9.739 1.00 52.91 84 GLN A CA 1
ATOM 711 C C . GLN A 1 84 ? -0.442 -7.080 10.404 1.00 52.91 84 GLN A C 1
ATOM 713 O O . GLN A 1 84 ? -0.055 -6.091 11.040 1.00 52.91 84 GLN A O 1
ATOM 718 N N . VAL A 1 85 ? 0.365 -8.127 10.207 1.00 45.28 85 VAL A N 1
ATOM 719 C CA . VAL A 1 85 ? 1.798 -8.043 10.523 1.00 45.28 85 VAL A CA 1
ATOM 720 C C . VAL A 1 85 ? 2.470 -7.079 9.549 1.00 45.28 85 VAL A C 1
ATOM 722 O O . VAL A 1 85 ? 2.835 -7.427 8.433 1.00 45.28 85 VAL A O 1
ATOM 725 N N . LEU A 1 86 ? 2.574 -5.833 10.007 1.00 42.31 86 LEU A N 1
ATOM 726 C CA . LEU A 1 86 ? 3.743 -4.957 9.957 1.00 42.31 86 LEU A CA 1
ATOM 727 C C . LEU A 1 86 ? 4.803 -5.312 8.902 1.00 42.31 86 LEU A C 1
ATOM 729 O O . LEU A 1 86 ? 5.875 -5.812 9.225 1.00 42.31 86 LEU A O 1
ATOM 733 N N . PHE A 1 87 ? 4.580 -4.874 7.671 1.00 44.03 87 PHE A N 1
ATOM 734 C CA . PHE A 1 87 ? 5.675 -4.292 6.899 1.00 44.03 87 PHE A CA 1
ATOM 735 C C . PHE A 1 87 ? 5.351 -2.821 6.671 1.00 44.03 87 PHE A C 1
ATOM 737 O O . PHE A 1 87 ? 5.073 -2.370 5.569 1.00 44.03 87 PHE A O 1
ATOM 744 N N . THR A 1 88 ? 5.363 -2.058 7.766 1.00 42.72 88 THR A N 1
ATOM 745 C CA . THR A 1 88 ? 5.319 -0.587 7.757 1.00 42.72 88 THR A CA 1
ATOM 746 C C . THR A 1 88 ? 6.554 0.032 7.100 1.00 42.72 88 THR A C 1
ATOM 748 O O . THR A 1 88 ? 6.595 1.236 6.895 1.00 42.72 88 THR A O 1
ATOM 751 N N . ASN A 1 89 ? 7.566 -0.766 6.766 1.00 41.94 89 ASN A N 1
ATOM 752 C CA . ASN A 1 89 ? 8.728 -0.358 5.997 1.00 41.94 89 ASN A CA 1
ATOM 753 C C . ASN A 1 89 ? 9.312 -1.613 5.351 1.00 41.94 89 ASN A C 1
ATOM 755 O O . ASN A 1 89 ? 10.037 -2.350 6.021 1.00 41.94 89 ASN A O 1
ATOM 759 N N . ARG A 1 90 ? 9.036 -1.879 4.068 1.00 46.78 90 ARG A N 1
ATOM 760 C CA . ARG A 1 90 ? 9.949 -2.755 3.330 1.00 46.78 90 ARG A CA 1
ATOM 761 C C . ARG A 1 90 ? 11.257 -1.978 3.192 1.00 46.78 90 ARG A C 1
ATOM 763 O O . ARG A 1 90 ? 11.360 -1.011 2.438 1.00 46.78 90 ARG A O 1
ATOM 77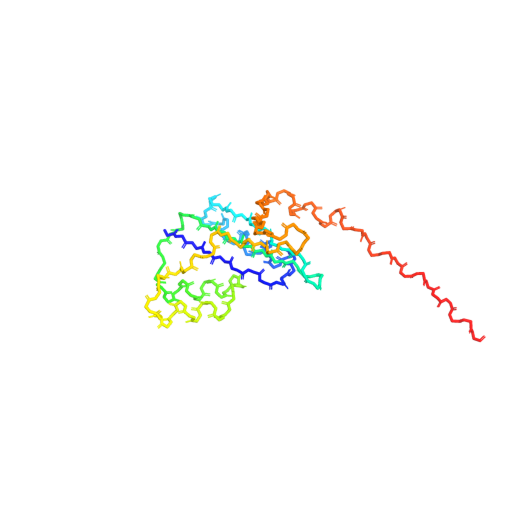0 N N . CYS A 1 91 ? 12.228 -2.337 4.019 1.00 48.47 91 CYS A N 1
ATOM 771 C CA . CYS A 1 91 ? 13.597 -1.928 3.800 1.00 48.47 91 CYS A CA 1
ATOM 772 C C . CYS A 1 91 ? 14.160 -2.837 2.707 1.00 48.47 91 CYS A C 1
ATOM 774 O O . CYS A 1 91 ? 14.070 -4.059 2.819 1.00 48.47 91 CYS A O 1
ATOM 776 N N . LYS A 1 92 ? 14.725 -2.267 1.648 1.00 54.28 92 LYS A N 1
ATOM 777 C CA . LYS A 1 92 ? 15.505 -3.033 0.684 1.00 54.28 92 LYS A CA 1
ATOM 778 C C . LYS A 1 92 ? 16.878 -3.296 1.292 1.00 54.28 92 LYS A C 1
ATOM 780 O O . LYS A 1 92 ? 17.508 -2.375 1.806 1.00 54.28 92 LYS A O 1
ATOM 785 N N . TRP A 1 93 ? 17.345 -4.539 1.258 1.00 52.16 93 TRP A N 1
ATOM 786 C CA . TRP A 1 93 ? 18.741 -4.816 1.575 1.00 52.16 93 TRP A CA 1
ATOM 787 C C . TRP A 1 93 ? 19.607 -4.292 0.431 1.00 52.16 93 TRP A C 1
ATOM 789 O O . TRP A 1 93 ? 19.613 -4.853 -0.666 1.00 52.16 93 TRP A O 1
ATOM 799 N N . ASP A 1 94 ? 20.314 -3.194 0.669 1.00 60.09 94 ASP A N 1
ATOM 800 C CA . ASP A 1 94 ? 21.288 -2.687 -0.280 1.00 60.09 94 ASP A CA 1
ATOM 801 C C . ASP A 1 94 ? 22.546 -3.556 -0.198 1.00 60.09 94 ASP A C 1
ATOM 803 O O . ASP A 1 94 ? 23.289 -3.526 0.787 1.00 60.09 94 ASP A O 1
ATOM 807 N N . ARG A 1 95 ? 22.779 -4.360 -1.243 1.00 55.62 95 ARG A N 1
ATOM 808 C CA . ARG A 1 95 ? 23.962 -5.227 -1.347 1.00 55.62 95 ARG A CA 1
ATOM 809 C C . ARG A 1 95 ? 25.267 -4.433 -1.401 1.00 55.62 95 ARG A C 1
ATOM 811 O O . ARG A 1 95 ? 26.298 -4.983 -1.024 1.00 55.62 95 ARG A O 1
ATOM 818 N N . LYS A 1 96 ? 25.234 -3.178 -1.859 1.00 60.31 96 LYS A N 1
ATOM 819 C CA . LYS A 1 96 ? 26.418 -2.327 -2.002 1.00 60.31 96 LYS A CA 1
ATOM 820 C C . LYS A 1 96 ? 26.837 -1.738 -0.657 1.00 60.31 96 LYS A C 1
ATOM 822 O O . LYS A 1 96 ? 27.991 -1.879 -0.269 1.00 60.31 96 LYS A O 1
ATOM 827 N N . ASP A 1 97 ? 25.879 -1.183 0.079 1.00 60.03 97 ASP A N 1
ATOM 828 C CA . ASP A 1 97 ? 26.116 -0.542 1.379 1.00 60.03 97 ASP A CA 1
ATOM 829 C C . ASP A 1 97 ? 25.962 -1.508 2.578 1.00 60.03 97 ASP A C 1
ATOM 831 O O . ASP A 1 97 ? 26.127 -1.098 3.726 1.00 60.03 97 ASP A O 1
ATOM 835 N N . ARG A 1 98 ? 25.620 -2.787 2.331 1.00 58.88 98 ARG A N 1
ATOM 836 C CA . ARG A 1 98 ? 25.311 -3.832 3.337 1.00 58.88 98 ARG A CA 1
ATOM 837 C C . ARG A 1 98 ? 24.368 -3.350 4.443 1.00 58.88 98 ARG A C 1
ATOM 839 O O . ARG A 1 98 ? 24.571 -3.640 5.623 1.00 58.88 98 ARG A O 1
ATOM 846 N N . ARG A 1 99 ? 23.336 -2.598 4.066 1.00 53.25 99 ARG A N 1
ATOM 847 C CA . ARG A 1 99 ? 22.370 -2.034 5.012 1.00 53.25 99 ARG A CA 1
ATOM 848 C C . ARG A 1 99 ? 20.949 -2.154 4.504 1.00 53.25 99 ARG A C 1
ATOM 850 O O . ARG A 1 99 ? 20.683 -2.155 3.306 1.00 53.25 99 ARG A O 1
ATOM 857 N N . TRP A 1 100 ? 20.024 -2.189 5.450 1.00 50.22 100 TRP A N 1
ATOM 858 C CA . TRP A 1 100 ? 18.602 -2.047 5.182 1.00 50.22 100 TRP A CA 1
ATOM 859 C C . TRP A 1 100 ? 18.298 -0.582 4.842 1.00 50.22 100 TRP A C 1
ATOM 861 O O . TRP A 1 100 ? 18.357 0.287 5.710 1.00 50.22 100 TRP A O 1
ATOM 871 N N . VAL A 1 101 ? 17.985 -0.299 3.578 1.00 55.09 101 VAL A N 1
ATOM 872 C CA . VAL A 1 101 ? 17.586 1.026 3.092 1.00 55.09 101 VAL A CA 1
ATOM 873 C C . VAL A 1 101 ? 16.068 1.105 3.082 1.00 55.09 101 VAL A C 1
ATOM 875 O O . VAL A 1 101 ? 15.395 0.270 2.483 1.00 55.09 101 VAL A O 1
ATOM 878 N N . ARG A 1 102 ? 15.508 2.098 3.770 1.00 56.66 102 ARG A N 1
ATOM 879 C CA . ARG A 1 102 ? 14.058 2.313 3.834 1.00 56.66 102 ARG A CA 1
ATOM 880 C C . ARG A 1 102 ? 13.522 2.635 2.430 1.00 56.66 102 ARG A C 1
ATOM 882 O O . ARG A 1 102 ? 14.103 3.480 1.755 1.00 56.66 102 ARG A O 1
ATOM 889 N N . GLY A 1 103 ? 12.431 1.984 2.010 1.00 59.41 103 GLY A N 1
ATOM 890 C CA . GLY A 1 103 ? 11.750 2.317 0.754 1.00 59.41 103 GLY A CA 1
ATOM 891 C C . GLY A 1 103 ? 11.394 3.804 0.691 1.00 59.41 103 GLY A C 1
ATOM 892 O O . GLY A 1 103 ? 11.001 4.405 1.697 1.00 59.41 103 GLY A O 1
ATOM 893 N N . GLU A 1 104 ? 11.564 4.415 -0.479 1.00 67.56 104 GLU A N 1
ATOM 894 C CA . GLU A 1 104 ? 11.332 5.846 -0.643 1.00 67.56 104 GLU A CA 1
ATOM 895 C C . GLU A 1 104 ? 9.836 6.144 -0.529 1.00 67.56 104 GLU A C 1
ATOM 897 O O . GLU A 1 104 ? 9.000 5.556 -1.226 1.00 67.56 104 GLU A O 1
ATOM 902 N N . ARG A 1 105 ? 9.481 7.081 0.359 1.00 68.75 105 ARG A N 1
ATOM 903 C CA . ARG A 1 105 ? 8.121 7.616 0.413 1.00 68.75 105 ARG A CA 1
ATOM 904 C C . ARG A 1 105 ? 7.885 8.419 -0.857 1.00 68.75 105 ARG A C 1
ATOM 906 O O . ARG A 1 105 ? 8.518 9.453 -1.071 1.00 68.75 105 ARG A O 1
ATOM 913 N N . LEU A 1 106 ? 6.934 7.981 -1.669 1.00 67.50 106 LEU A N 1
ATOM 914 C CA . LEU A 1 106 ? 6.583 8.686 -2.887 1.00 67.50 106 LEU A CA 1
ATOM 915 C C . LEU A 1 106 ? 5.470 9.691 -2.629 1.00 67.50 106 LEU A C 1
ATOM 917 O O . LEU A 1 106 ? 4.427 9.385 -2.050 1.00 67.50 106 LEU A O 1
ATOM 921 N N . ARG A 1 107 ? 5.671 10.906 -3.140 1.00 72.75 107 ARG A N 1
ATOM 922 C CA . ARG A 1 107 ? 4.553 11.808 -3.412 1.00 72.75 107 ARG A CA 1
ATOM 923 C C . ARG A 1 107 ? 3.824 11.287 -4.643 1.00 72.75 107 ARG A C 1
ATOM 925 O O . ARG A 1 107 ? 4.468 10.914 -5.622 1.00 72.75 107 ARG A O 1
ATOM 932 N N . ILE A 1 108 ? 2.493 11.310 -4.623 1.00 71.19 108 ILE A N 1
ATOM 933 C CA . ILE A 1 108 ? 1.684 10.847 -5.760 1.00 71.19 108 ILE A CA 1
ATOM 934 C C . ILE A 1 108 ? 2.046 11.579 -7.063 1.00 71.19 108 ILE A C 1
ATOM 936 O O . ILE A 1 108 ? 2.089 10.956 -8.119 1.00 71.19 108 ILE A O 1
ATOM 940 N N . LEU A 1 109 ? 2.418 12.863 -6.972 1.00 70.19 109 LEU A N 1
ATOM 941 C CA . LEU A 1 109 ? 2.906 13.660 -8.102 1.00 70.19 109 LEU A CA 1
ATOM 942 C C . LEU A 1 109 ? 4.119 13.020 -8.789 1.00 70.19 109 LEU A C 1
ATOM 944 O O . LEU A 1 109 ? 4.156 12.966 -10.013 1.00 70.19 109 LEU A O 1
ATOM 948 N N . ASN A 1 110 ? 5.060 12.458 -8.025 1.00 71.81 110 ASN A N 1
ATOM 949 C CA . ASN A 1 110 ? 6.238 11.790 -8.584 1.00 71.81 110 ASN A CA 1
ATOM 950 C C . ASN A 1 110 ? 5.835 10.551 -9.390 1.00 71.81 110 ASN A C 1
ATOM 952 O O . ASN A 1 110 ? 6.433 10.262 -10.422 1.00 71.81 110 ASN A O 1
ATOM 956 N N . VAL A 1 111 ? 4.803 9.828 -8.940 1.00 72.31 111 VAL A N 1
ATOM 957 C CA . VAL A 1 111 ? 4.276 8.681 -9.684 1.00 72.31 111 VAL A CA 1
ATOM 958 C C . VAL A 1 111 ? 3.576 9.155 -10.950 1.00 72.31 111 VAL A C 1
ATOM 960 O O . VAL A 1 111 ? 3.893 8.665 -12.025 1.00 72.31 111 VAL A O 1
ATOM 963 N N . LEU A 1 112 ? 2.683 10.141 -10.862 1.00 74.50 112 LEU A N 1
ATOM 964 C CA . LEU A 1 112 ? 1.956 10.679 -12.019 1.00 74.50 112 LEU A CA 1
ATOM 965 C C . LEU A 1 112 ? 2.878 11.260 -13.102 1.00 74.50 112 LEU A C 1
ATOM 967 O O . LEU A 1 112 ? 2.498 11.278 -14.269 1.00 74.50 112 LEU A O 1
ATOM 971 N N . TRP A 1 113 ? 4.094 11.677 -12.737 1.00 68.25 113 TRP A N 1
ATOM 972 C CA . TRP A 1 113 ? 5.106 12.166 -13.674 1.00 68.25 113 TRP A CA 1
ATOM 973 C C . TRP A 1 113 ? 5.908 11.052 -14.371 1.00 68.25 113 TRP A C 1
ATOM 975 O O . TRP A 1 113 ? 6.447 11.275 -15.453 1.00 68.25 113 TRP A O 1
ATOM 985 N N . LYS A 1 114 ? 5.953 9.828 -13.814 1.00 67.94 114 LYS A N 1
ATOM 986 C CA . LYS A 1 114 ? 6.696 8.688 -14.396 1.00 67.94 114 LYS A CA 1
ATOM 987 C C . LYS A 1 114 ? 6.375 8.401 -15.875 1.00 67.94 114 LYS A C 1
ATOM 989 O O . LYS A 1 114 ? 7.330 8.181 -16.615 1.00 67.94 114 LYS A O 1
ATOM 994 N N . PRO A 1 115 ? 5.115 8.431 -16.355 1.00 64.25 115 PRO A N 1
ATOM 995 C CA . PRO A 1 115 ? 4.803 8.178 -17.762 1.00 64.25 115 PRO A CA 1
ATOM 996 C C . PRO A 1 115 ? 5.431 9.221 -18.690 1.00 64.25 115 PRO A C 1
ATOM 998 O O . PRO A 1 115 ? 5.902 8.884 -19.771 1.00 64.25 115 PRO A O 1
ATOM 1001 N N . TRP A 1 116 ? 5.503 10.474 -18.241 1.00 65.38 116 TRP A N 1
ATOM 1002 C CA . TRP A 1 116 ? 6.047 11.602 -18.999 1.00 65.38 116 TRP A CA 1
ATOM 1003 C C . TRP A 1 116 ? 7.579 11.656 -18.963 1.00 65.38 116 TRP A C 1
ATOM 1005 O O . TRP A 1 116 ? 8.201 1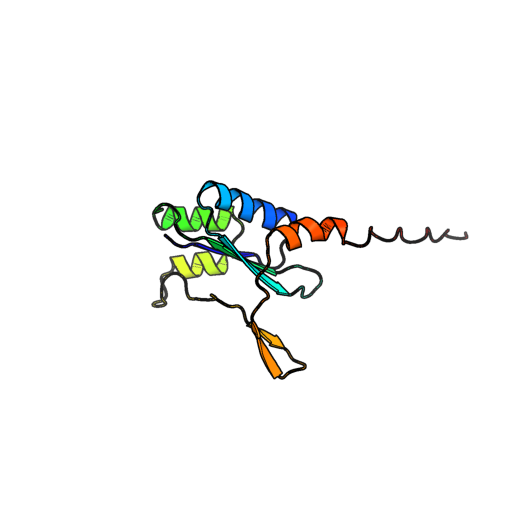2.235 -19.849 1.00 65.38 116 TRP A O 1
ATOM 1015 N N . CYS A 1 117 ? 8.193 11.019 -17.962 1.00 57.38 117 CYS A N 1
ATOM 1016 C CA . CYS A 1 117 ? 9.639 10.800 -17.881 1.00 57.38 117 CYS A CA 1
ATOM 1017 C C . CYS A 1 117 ? 10.087 9.452 -18.456 1.00 57.38 117 CYS A C 1
ATOM 1019 O O . CYS A 1 117 ? 11.290 9.213 -18.589 1.00 57.38 117 CYS A O 1
ATOM 1021 N N . SER A 1 118 ? 9.155 8.553 -18.779 1.00 51.94 118 SER A N 1
ATOM 1022 C CA . SER A 1 118 ? 9.489 7.305 -19.449 1.00 51.94 118 SER A CA 1
ATOM 1023 C C . SER A 1 118 ? 9.999 7.652 -20.844 1.00 51.94 118 SER A C 1
ATOM 1025 O O . SER A 1 118 ? 9.332 8.349 -21.609 1.00 51.94 118 SER A O 1
ATOM 1027 N N . ARG A 1 119 ? 11.231 7.233 -21.162 1.00 51.31 119 ARG A N 1
ATOM 1028 C CA . ARG A 1 119 ? 11.752 7.331 -22.527 1.00 51.31 119 ARG A CA 1
ATOM 1029 C C . ARG A 1 119 ? 10.703 6.683 -23.420 1.00 51.31 119 ARG A C 1
ATOM 1031 O O . ARG A 1 119 ? 10.472 5.482 -23.276 1.00 51.31 119 ARG A O 1
ATOM 1038 N N . LEU A 1 120 ? 10.075 7.471 -24.301 1.00 51.56 120 LEU A N 1
ATOM 1039 C CA . LEU A 1 120 ? 9.269 6.941 -25.400 1.00 51.56 120 LEU A CA 1
ATOM 1040 C C . LEU A 1 120 ? 10.025 5.729 -25.941 1.00 51.56 120 LEU A C 1
ATOM 1042 O O . LEU A 1 120 ? 11.238 5.869 -26.146 1.00 51.56 120 LEU A O 1
ATOM 1046 N N . PRO A 1 121 ? 9.386 4.552 -26.089 1.00 45.88 121 PRO A N 1
ATOM 1047 C CA . PRO A 1 121 ? 10.087 3.367 -26.547 1.00 45.88 121 PRO A CA 1
ATOM 1048 C C . PRO A 1 121 ? 10.824 3.774 -27.812 1.00 45.88 121 PRO A C 1
ATOM 1050 O O . PRO A 1 121 ? 10.189 4.169 -28.793 1.00 45.88 121 PRO A O 1
ATOM 1053 N N . ALA A 1 122 ? 12.160 3.796 -27.744 1.00 49.41 122 ALA A N 1
ATOM 1054 C CA . ALA A 1 122 ? 12.973 4.137 -28.891 1.00 49.41 122 ALA A CA 1
ATOM 1055 C C . ALA A 1 122 ? 12.498 3.185 -29.981 1.00 49.41 122 ALA A C 1
ATOM 1057 O O . ALA A 1 122 ? 12.589 1.967 -29.798 1.00 49.41 122 ALA A O 1
ATOM 1058 N N . ARG A 1 123 ? 11.875 3.722 -31.042 1.00 49.91 123 ARG A N 1
ATOM 1059 C CA . ARG A 1 123 ? 11.470 2.912 -32.191 1.00 49.91 123 ARG A CA 1
ATOM 1060 C C . ARG A 1 123 ? 12.707 2.104 -32.540 1.00 49.91 123 ARG A C 1
ATOM 1062 O O . ARG A 1 123 ? 13.721 2.706 -32.891 1.00 49.91 123 ARG A O 1
ATOM 1069 N N . LYS A 1 124 ? 12.658 0.777 -32.363 1.00 51.31 124 LYS A N 1
ATOM 1070 C CA . LYS A 1 124 ? 13.746 -0.083 -32.828 1.00 51.31 124 LYS A CA 1
ATOM 1071 C C . LYS A 1 124 ? 13.958 0.331 -34.285 1.00 51.31 124 LYS A C 1
ATOM 1073 O O . LYS A 1 124 ? 12.963 0.350 -35.017 1.00 51.31 124 LYS A O 1
ATOM 1078 N N . PRO A 1 125 ? 15.161 0.779 -34.685 1.00 50.44 125 PRO A N 1
ATOM 1079 C CA . PRO A 1 125 ? 15.378 1.147 -36.071 1.00 50.44 125 PRO A CA 1
ATOM 1080 C C . PRO A 1 125 ? 14.945 -0.054 -36.904 1.00 50.44 125 PRO A C 1
ATOM 1082 O O . PRO A 1 125 ? 15.310 -1.184 -36.577 1.00 50.44 125 PRO A O 1
ATOM 1085 N N . ASN A 1 126 ? 14.085 0.177 -37.899 1.00 49.16 126 ASN A N 1
ATOM 1086 C CA . ASN A 1 126 ? 13.684 -0.863 -38.833 1.00 49.16 126 ASN A CA 1
ATOM 1087 C C . ASN A 1 126 ? 14.972 -1.435 -39.420 1.00 49.16 126 ASN A C 1
ATOM 1089 O O . ASN A 1 126 ? 15.602 -0.794 -40.262 1.00 49.16 126 ASN A O 1
ATOM 1093 N N . ILE A 1 127 ? 15.379 -2.614 -38.950 1.00 54.25 127 ILE A N 1
ATOM 1094 C CA . ILE A 1 127 ? 16.414 -3.395 -39.605 1.00 54.25 127 ILE A CA 1
ATOM 1095 C C . ILE A 1 127 ? 15.764 -3.775 -40.926 1.00 54.25 127 ILE A C 1
ATOM 1097 O O . ILE A 1 127 ? 14.927 -4.675 -40.979 1.00 54.25 127 ILE A O 1
ATOM 1101 N N . ARG A 1 128 ? 16.056 -3.002 -41.979 1.00 50.47 128 ARG A N 1
ATOM 1102 C CA . ARG A 1 128 ? 15.732 -3.403 -43.342 1.00 50.47 128 ARG A CA 1
ATOM 1103 C C . ARG A 1 128 ? 16.418 -4.748 -43.515 1.00 50.47 128 ARG A C 1
ATOM 1105 O O . ARG A 1 128 ? 17.642 -4.801 -43.549 1.00 50.47 128 ARG A O 1
ATOM 1112 N N . GLN A 1 129 ? 15.632 -5.818 -43.543 1.00 52.81 129 GLN A N 1
ATOM 1113 C CA . GLN A 1 129 ? 16.108 -7.108 -44.003 1.00 52.81 129 GLN A CA 1
ATOM 1114 C C . GLN A 1 129 ? 16.512 -6.895 -45.459 1.00 52.81 129 GLN A C 1
ATOM 1116 O O . GLN A 1 129 ? 15.665 -6.796 -46.346 1.00 52.81 129 GLN A O 1
ATOM 1121 N N . THR A 1 130 ? 17.806 -6.692 -45.682 1.00 50.12 130 THR A N 1
ATOM 1122 C CA . THR A 1 130 ? 18.401 -6.814 -47.003 1.00 50.12 130 THR A CA 1
ATOM 1123 C C . THR A 1 130 ? 18.227 -8.274 -47.396 1.00 50.12 130 THR A C 1
ATOM 1125 O O . THR A 1 130 ? 18.737 -9.155 -46.703 1.00 50.12 130 THR A O 1
ATOM 1128 N N . ARG A 1 131 ? 17.389 -8.491 -48.412 1.00 50.78 131 ARG A N 1
ATOM 1129 C CA . ARG A 1 131 ? 17.220 -9.776 -49.091 1.00 50.78 131 ARG A CA 1
ATOM 1130 C C . ARG A 1 131 ? 18.525 -10.214 -49.738 1.00 50.78 131 ARG A C 1
ATOM 1132 O O . ARG A 1 131 ? 19.268 -9.308 -50.177 1.00 50.78 131 ARG A O 1
#

Secondary structure (DSSP, 8-state):
--EEEEEEEE-HHHHHHHHHHHHTT-S-EEEEEEEEETTEEEEEEEE-SPPP--HHHHHHHHHHTT--HHHHHHHHTT-SSPSS---S--EEEETTTTEEEEPEEEPHHHHHHHHHHS-------------

pLDDT: mean 72.06, std 15.93, range [41.94, 92.94]